Protein AF-A0A966CJK1-F1 (afdb_monomer)

Solvent-accessible surface area (backbone atoms only — not comparable to full-atom values): 5382 Å² total; per-residue (Å²): 136,83,80,74,80,76,71,81,76,66,82,86,66,85,75,78,84,69,70,66,89,78,52,52,75,67,56,49,27,60,75,68,73,44,53,99,90,50,77,54,74,68,56,49,53,53,46,42,72,73,73,45,74,100,65,84,83,78,78,82,73,78,50,72,69,57,54,54,52,52,61,74,69,60,76,85,129

Foldseek 3Di:
DDDPPPDPPDPPDPPPPDPVVPDDPVVVCVVVVADPVGDDPVVVVVVCVVPNDPDDDDDDDDDPVSVVVVVVVPDDD

Mean predicted aligned error: 11.67 Å

Secondary structure (DSSP, 8-state):
-------------------GGGS-HHHHHHHTT-BTTB--HHHHHHHHHHH--S-PPPPPPPPHHHHHHHHHH----

Sequence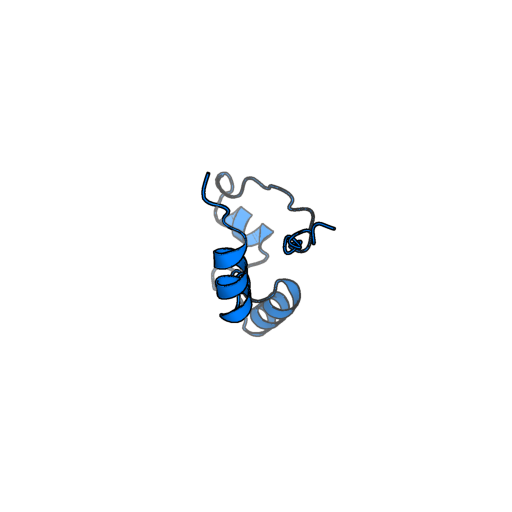 (77 aa):
MKKKVSSAQSPSIPVETEPWHTLSPQEVLEHLRVRDNGLTSAQVAERLAQYGPNQLTESPRPGFLAMLWDQFNNFIV

Radius of gyration: 21.95 Å; Cα contacts (8 Å, |Δi|>4): 11; chains: 1; bounding box: 54×26×48 Å

pLDDT: mean 80.46, std 18.49, range [36.34, 96.75]

Structure (mmCIF, N/CA/C/O backbone):
data_AF-A0A966CJK1-F1
#
_entry.id   AF-A0A966CJK1-F1
#
loop_
_atom_site.group_PDB
_atom_site.id
_atom_site.type_symbol
_atom_site.label_atom_id
_atom_site.label_alt_id
_atom_site.label_comp_id
_atom_site.label_asym_id
_atom_site.label_entity_id
_atom_site.label_seq_id
_atom_site.pdbx_PDB_ins_code
_atom_site.Cartn_x
_atom_site.Cartn_y
_atom_site.Cartn_z
_atom_site.occupancy
_atom_site.B_iso_or_equiv
_atom_site.auth_seq_id
_atom_site.auth_comp_id
_atom_site.auth_asym_id
_atom_site.auth_atom_id
_atom_site.pdbx_PDB_model_num
ATOM 1 N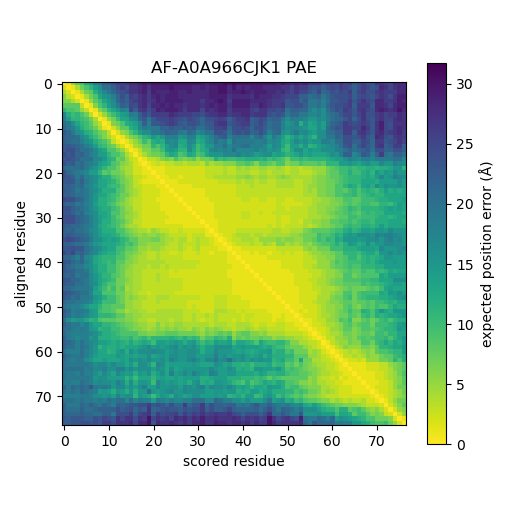 N . MET A 1 1 ? 20.998 10.781 -33.671 1.00 38.66 1 MET A N 1
ATOM 2 C CA . MET A 1 1 ? 19.612 10.534 -33.208 1.00 38.66 1 MET A CA 1
ATOM 3 C C . MET A 1 1 ? 19.665 9.724 -31.916 1.00 38.66 1 MET A C 1
ATOM 5 O O . MET A 1 1 ? 19.936 8.533 -31.966 1.00 38.66 1 MET A O 1
ATOM 9 N N . LYS A 1 2 ? 19.526 10.370 -30.752 1.00 36.34 2 LYS A N 1
ATOM 10 C CA . LYS A 1 2 ? 19.636 9.710 -29.440 1.00 36.34 2 LYS A CA 1
ATOM 11 C C . LYS A 1 2 ? 18.294 9.053 -29.109 1.00 36.34 2 LYS A C 1
ATOM 13 O O . LYS A 1 2 ? 17.309 9.763 -28.915 1.00 36.34 2 LYS A O 1
ATOM 18 N N . LYS A 1 3 ? 18.235 7.717 -29.097 1.00 41.22 3 LYS A N 1
ATOM 19 C CA . LYS A 1 3 ? 17.058 6.985 -28.614 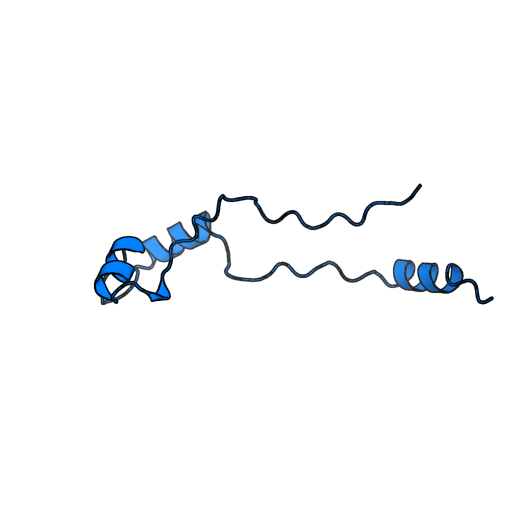1.00 41.22 3 LYS A CA 1
ATOM 20 C C . LYS A 1 3 ? 16.946 7.257 -27.115 1.00 41.22 3 LYS A C 1
ATOM 22 O O . LYS A 1 3 ? 17.785 6.808 -26.342 1.00 41.22 3 LYS A O 1
ATOM 27 N N . LYS A 1 4 ? 15.963 8.079 -26.734 1.00 40.34 4 LYS A N 1
ATOM 28 C CA . LYS A 1 4 ? 15.598 8.323 -25.339 1.00 40.34 4 LYS A CA 1
ATOM 29 C C . LYS A 1 4 ? 15.342 6.967 -24.690 1.00 40.34 4 LYS A C 1
ATOM 31 O O . LYS A 1 4 ? 14.489 6.218 -25.159 1.00 40.34 4 LYS A O 1
ATOM 36 N N . VAL A 1 5 ? 16.103 6.662 -23.647 1.00 43.03 5 VAL A N 1
ATOM 37 C CA . VAL A 1 5 ? 15.804 5.558 -22.741 1.00 43.03 5 VAL A CA 1
ATOM 38 C C . VAL A 1 5 ? 14.413 5.852 -22.190 1.00 43.03 5 VAL A C 1
ATOM 40 O O . VAL A 1 5 ? 14.204 6.868 -21.527 1.00 43.03 5 VAL A O 1
ATOM 43 N N . SER A 1 6 ? 13.440 5.037 -22.591 1.00 38.81 6 SER A N 1
ATOM 44 C CA . SER A 1 6 ? 12.067 5.147 -22.123 1.00 38.81 6 SER A CA 1
ATOM 45 C C . SER A 1 6 ? 12.072 4.771 -20.649 1.00 38.81 6 SER A C 1
ATOM 47 O O . SER A 1 6 ? 12.086 3.593 -20.309 1.00 38.81 6 SER A O 1
ATOM 49 N N . SER A 1 7 ? 12.118 5.788 -19.788 1.00 42.00 7 SER A N 1
ATOM 50 C CA . SER A 1 7 ? 11.653 5.702 -18.407 1.00 42.00 7 SER A CA 1
ATOM 51 C C . SER A 1 7 ? 10.340 4.921 -18.419 1.00 42.00 7 SER A C 1
ATOM 53 O O . SER A 1 7 ? 9.408 5.309 -19.129 1.00 42.00 7 SER A O 1
ATOM 55 N N . ALA A 1 8 ? 10.293 3.782 -17.728 1.00 44.22 8 ALA A N 1
ATOM 56 C CA . ALA A 1 8 ? 9.045 3.081 -17.490 1.00 44.22 8 ALA A CA 1
ATOM 57 C C . ALA A 1 8 ? 8.180 4.032 -16.661 1.00 44.22 8 ALA A C 1
ATOM 59 O O . ALA A 1 8 ? 8.397 4.214 -15.466 1.00 44.22 8 ALA A O 1
ATOM 60 N N . GLN A 1 9 ? 7.271 4.725 -17.339 1.00 45.12 9 GLN A N 1
ATOM 61 C CA . GLN A 1 9 ? 6.297 5.598 -16.719 1.00 45.12 9 GLN A CA 1
ATOM 62 C C . GLN A 1 9 ? 5.390 4.689 -15.884 1.00 45.12 9 GLN A C 1
ATOM 64 O O . GLN A 1 9 ? 4.481 4.057 -16.421 1.00 45.12 9 GLN A O 1
ATOM 69 N N . SER A 1 10 ? 5.678 4.563 -14.584 1.00 49.44 10 SER A N 1
ATOM 70 C CA . SER A 1 10 ? 4.726 3.998 -13.629 1.00 49.44 10 SER A CA 1
ATOM 71 C C . SER A 1 10 ? 3.386 4.703 -13.839 1.00 49.44 10 SER A C 1
ATOM 73 O O . SER A 1 10 ? 3.393 5.915 -14.098 1.00 49.44 10 SER A O 1
ATOM 75 N N . PRO A 1 11 ? 2.248 3.989 -13.775 1.00 48.44 11 PRO A N 1
ATOM 76 C CA . PRO A 1 11 ? 0.949 4.623 -13.926 1.00 48.44 11 PRO A CA 1
ATOM 77 C C . PRO A 1 11 ? 0.887 5.805 -12.959 1.00 48.44 11 PRO A C 1
ATOM 79 O O . PRO A 1 11 ? 1.095 5.647 -11.756 1.00 48.44 11 PRO A O 1
ATOM 82 N N . SER A 1 12 ? 0.686 7.005 -13.505 1.00 51.53 12 SER A N 1
ATOM 83 C CA . SER A 1 12 ? 0.574 8.251 -12.753 1.00 51.53 12 SER A CA 1
ATOM 84 C C . SER A 1 12 ? -0.785 8.280 -12.059 1.00 51.53 12 SER A C 1
ATOM 86 O O . SER A 1 12 ? -1.665 9.058 -12.423 1.00 51.53 12 SER A O 1
ATOM 88 N N . ILE A 1 13 ? -0.992 7.361 -11.117 1.00 59.81 13 ILE A N 1
ATOM 89 C CA . ILE A 1 13 ? -2.098 7.448 -10.176 1.00 59.81 13 ILE A CA 1
ATOM 90 C C . ILE A 1 13 ? -1.747 8.625 -9.261 1.00 59.81 13 ILE A C 1
ATOM 92 O O . ILE A 1 13 ? -0.631 8.650 -8.734 1.00 59.81 13 ILE A O 1
ATOM 96 N N . PRO A 1 14 ? -2.631 9.621 -9.097 1.00 57.38 14 PRO A N 1
ATOM 97 C CA . PRO A 1 14 ? -2.451 10.645 -8.081 1.00 57.38 14 PRO A CA 1
ATOM 98 C C . PRO A 1 14 ? -2.328 9.938 -6.730 1.00 57.38 14 PRO A C 1
ATOM 100 O O . PRO A 1 14 ? -3.289 9.347 -6.243 1.00 57.38 14 PRO A O 1
ATOM 103 N N . VAL A 1 15 ? -1.122 9.914 -6.167 1.00 62.38 15 VAL A N 1
ATOM 104 C CA . VAL A 1 15 ? -0.908 9.367 -4.831 1.00 62.38 15 VAL A CA 1
ATOM 105 C C . VAL A 1 15 ? -1.276 10.484 -3.870 1.00 62.38 15 VAL A C 1
ATOM 107 O O . VAL A 1 15 ? -0.485 11.398 -3.652 1.00 62.38 15 VAL A O 1
ATOM 110 N N . GLU A 1 16 ? -2.500 10.449 -3.347 1.00 67.81 16 GLU A N 1
ATOM 111 C CA . GLU A 1 16 ? -2.852 11.251 -2.177 1.00 67.81 16 GLU A CA 1
ATOM 112 C C . GLU A 1 16 ? -1.921 10.831 -1.035 1.00 67.81 16 GLU A C 1
ATOM 114 O O . GLU A 1 16 ? -1.907 9.678 -0.596 1.00 67.81 16 GLU A O 1
ATOM 119 N N . THR A 1 17 ? -1.049 11.749 -0.621 1.00 75.12 17 THR A N 1
ATOM 120 C CA . THR A 1 17 ? -0.068 11.513 0.437 1.00 75.12 17 THR A CA 1
ATOM 121 C C . THR A 1 17 ? -0.738 11.678 1.789 1.00 75.12 17 THR A C 1
ATOM 123 O O . THR A 1 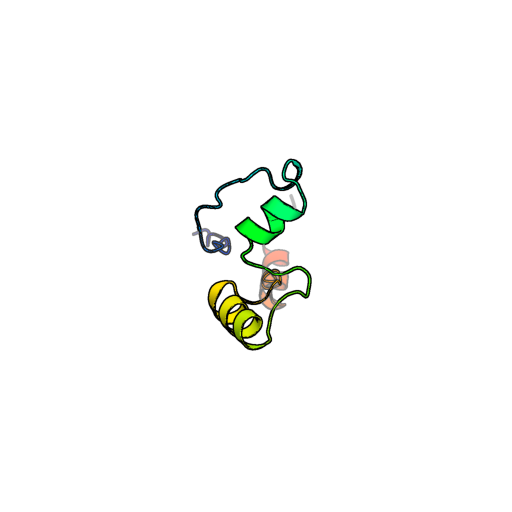17 ? -0.541 12.688 2.463 1.00 75.12 17 THR A O 1
ATOM 126 N N . GLU A 1 18 ? -1.533 10.688 2.176 1.00 81.94 18 GLU A N 1
ATOM 127 C CA . GLU A 1 18 ? -2.115 10.665 3.511 1.00 81.94 18 GLU A CA 1
ATOM 128 C C . GLU A 1 18 ? -1.035 10.280 4.537 1.00 81.94 18 GLU A C 1
ATOM 130 O O . GLU A 1 18 ? -0.276 9.328 4.305 1.00 81.94 18 GLU A O 1
ATOM 135 N N . PRO A 1 19 ? -0.889 11.010 5.660 1.00 89.69 19 PRO A N 1
ATOM 136 C CA . PRO A 1 19 ? 0.148 10.742 6.652 1.00 89.69 19 PRO A CA 1
ATOM 137 C C . PRO A 1 19 ? -0.213 9.521 7.515 1.00 89.69 19 PRO A C 1
ATOM 139 O O . PRO A 1 19 ? -0.474 9.632 8.705 1.00 89.69 19 PRO A O 1
ATOM 142 N N . TRP A 1 20 ? -0.167 8.317 6.937 1.00 92.12 20 TRP A N 1
ATOM 143 C CA . TRP A 1 20 ? -0.541 7.053 7.596 1.00 92.12 20 TRP A CA 1
ATOM 144 C C . TRP A 1 20 ? 0.093 6.835 8.976 1.00 92.12 20 TRP A C 1
ATOM 146 O O . TRP A 1 20 ? -0.509 6.226 9.851 1.00 92.12 20 TRP A O 1
ATOM 156 N N . HIS A 1 21 ? 1.311 7.339 9.172 1.00 92.12 21 HIS A N 1
ATOM 157 C CA . HIS A 1 21 ? 2.076 7.194 10.408 1.00 92.12 21 HIS A CA 1
ATOM 158 C C . HIS A 1 21 ? 1.502 7.980 11.596 1.00 92.12 21 HIS A C 1
ATOM 160 O O . HIS A 1 21 ? 1.928 7.742 12.724 1.00 92.12 21 HIS A O 1
ATOM 166 N N . THR A 1 22 ? 0.579 8.918 11.365 1.00 95.19 22 THR A N 1
ATOM 167 C CA . THR A 1 22 ? -0.082 9.683 12.433 1.00 95.19 22 THR A CA 1
ATOM 168 C C . THR A 1 22 ? -1.437 9.106 12.824 1.00 95.19 22 THR A C 1
ATOM 170 O O . THR A 1 22 ? -2.011 9.558 13.811 1.00 95.19 22 THR A O 1
ATOM 173 N N . LEU A 1 23 ? -1.962 8.150 12.054 1.00 94.50 23 LEU A N 1
ATOM 174 C CA . LEU A 1 23 ? -3.268 7.550 12.295 1.00 94.50 23 LEU A CA 1
ATOM 175 C C . LEU A 1 23 ? -3.178 6.468 13.374 1.00 94.50 23 LEU A C 1
ATOM 177 O O . LEU A 1 23 ? -2.207 5.711 13.457 1.00 94.50 23 LEU A O 1
ATOM 181 N N . SER A 1 24 ? -4.223 6.368 14.185 1.00 95.12 24 SER A N 1
ATOM 182 C CA . SER A 1 24 ? -4.428 5.242 15.089 1.00 95.12 24 SER A CA 1
ATOM 183 C C . SER A 1 24 ? -4.698 3.946 14.309 1.00 95.12 24 SER A C 1
ATOM 185 O O . SER A 1 24 ? -5.159 3.983 13.164 1.00 95.12 24 SER A O 1
ATOM 187 N N . PRO A 1 25 ? -4.471 2.766 14.914 1.00 92.94 25 PRO A N 1
ATOM 188 C CA . PRO A 1 25 ? -4.762 1.493 14.257 1.00 92.94 25 PRO A CA 1
ATOM 189 C C . PRO A 1 25 ? -6.211 1.370 13.760 1.00 92.94 25 PRO A C 1
ATOM 191 O O . PRO A 1 25 ? -6.443 0.830 12.682 1.00 92.94 25 PRO A O 1
ATOM 194 N N . GLN A 1 26 ? -7.179 1.891 14.519 1.00 94.12 26 GLN A N 1
ATOM 195 C CA . GLN A 1 26 ? -8.600 1.857 14.169 1.00 94.12 26 GLN A CA 1
ATOM 196 C C . GLN A 1 26 ? -8.889 2.703 12.925 1.00 94.12 26 GLN A C 1
ATOM 198 O O . GLN A 1 26 ? -9.529 2.218 11.994 1.00 94.12 26 GLN A O 1
ATOM 203 N N . GLU A 1 27 ? -8.346 3.921 12.867 1.00 94.06 27 GLU A N 1
ATOM 204 C CA . GLU A 1 27 ? -8.473 4.803 11.701 1.00 94.06 27 GLU A CA 1
ATOM 205 C C . GLU A 1 27 ? -7.849 4.161 10.454 1.00 94.06 27 GLU A C 1
ATOM 207 O O . GLU A 1 27 ? -8.442 4.184 9.377 1.00 94.06 27 GLU A O 1
ATOM 212 N N . VAL A 1 28 ? -6.692 3.502 10.593 1.00 93.44 28 VAL A N 1
ATOM 213 C CA . VAL A 1 28 ? -6.056 2.775 9.481 1.00 93.44 28 VAL A CA 1
ATOM 214 C C . VAL A 1 28 ? -6.950 1.641 8.968 1.00 93.44 28 VAL A C 1
ATOM 216 O O . VAL A 1 28 ? -7.093 1.474 7.756 1.00 93.44 28 VAL A O 1
ATOM 219 N N . LEU A 1 29 ? 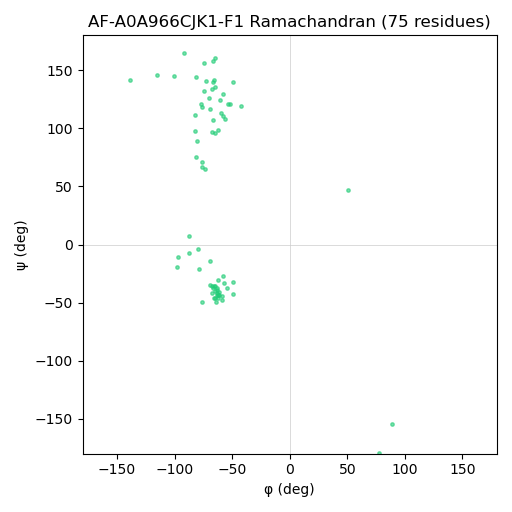-7.572 0.866 9.860 1.00 94.31 29 LEU A N 1
ATOM 220 C CA . LEU A 1 29 ? -8.477 -0.223 9.476 1.00 94.31 29 LEU A CA 1
ATOM 221 C C . LEU A 1 29 ? -9.732 0.290 8.762 1.00 94.31 29 LEU A C 1
ATOM 223 O O . LEU A 1 29 ? -10.139 -0.298 7.757 1.00 94.31 29 LEU A O 1
ATOM 227 N N . GLU A 1 30 ? -10.301 1.406 9.218 1.00 93.38 30 GLU A N 1
ATOM 228 C CA . GLU A 1 30 ? -11.431 2.064 8.557 1.00 93.38 30 GLU A CA 1
ATOM 229 C C . GLU A 1 30 ? -11.052 2.580 7.164 1.00 93.38 30 GLU A C 1
ATOM 231 O O . GLU A 1 30 ? -11.725 2.250 6.181 1.00 93.38 30 GLU A O 1
ATOM 236 N N . HIS A 1 31 ? -9.932 3.303 7.051 1.00 92.06 31 HIS A N 1
ATOM 237 C CA . HIS A 1 31 ? -9.416 3.808 5.775 1.00 92.06 31 HIS A CA 1
ATOM 238 C C . HIS A 1 31 ? -9.145 2.677 4.775 1.00 92.06 31 HIS A C 1
ATOM 240 O O . HIS A 1 31 ? -9.537 2.759 3.609 1.00 92.06 31 HIS A O 1
ATOM 246 N N . LEU A 1 32 ? -8.518 1.587 5.225 1.00 92.00 32 LEU A N 1
ATOM 247 C CA . LEU A 1 32 ? -8.232 0.420 4.388 1.00 92.00 32 LEU A CA 1
ATOM 248 C C . LEU A 1 32 ? -9.452 -0.499 4.202 1.00 92.00 32 LEU A C 1
ATOM 250 O O . LEU A 1 32 ? -9.364 -1.483 3.455 1.00 92.00 32 LEU A O 1
ATOM 254 N N . ARG A 1 33 ? -10.583 -0.209 4.861 1.00 93.56 33 ARG A N 1
ATOM 255 C CA . ARG A 1 33 ? -11.810 -1.023 4.879 1.00 93.56 33 ARG A CA 1
ATOM 256 C C . ARG A 1 33 ? -11.522 -2.487 5.224 1.00 93.56 33 ARG A C 1
ATOM 258 O O . ARG A 1 33 ? -11.958 -3.402 4.518 1.00 93.56 33 ARG A O 1
ATOM 265 N N . VAL A 1 34 ? -10.722 -2.702 6.264 1.00 94.50 34 VAL A N 1
ATOM 266 C CA . VAL A 1 34 ? -10.300 -4.022 6.756 1.00 94.50 34 VAL A CA 1
ATOM 267 C C . VAL A 1 34 ? -10.859 -4.231 8.157 1.00 94.50 34 VAL A C 1
ATOM 269 O O . VAL A 1 34 ? -11.014 -3.286 8.920 1.00 94.50 34 VAL A O 1
ATOM 272 N N . ARG A 1 35 ? -11.198 -5.475 8.488 1.00 91.56 35 ARG A N 1
ATOM 273 C CA . ARG A 1 35 ? -11.622 -5.859 9.839 1.00 91.56 35 ARG A CA 1
ATOM 274 C C . ARG A 1 35 ? -10.416 -6.320 10.653 1.00 91.56 35 ARG A C 1
ATOM 276 O O . ARG A 1 35 ? -9.402 -6.700 10.079 1.00 91.56 35 ARG A O 1
ATOM 283 N N . ASP A 1 36 ? -10.557 -6.409 11.971 1.00 90.12 36 ASP A N 1
ATOM 284 C CA . ASP A 1 36 ? -9.482 -6.896 12.854 1.00 90.12 36 ASP A CA 1
ATOM 285 C C . ASP A 1 36 ? -8.993 -8.312 12.502 1.00 90.12 36 ASP A C 1
ATOM 287 O O . ASP A 1 36 ? -7.838 -8.660 12.732 1.00 90.12 36 ASP A O 1
ATOM 291 N N . ASN A 1 37 ? -9.858 -9.139 11.906 1.00 92.31 37 ASN A N 1
ATOM 292 C CA . ASN A 1 37 ? -9.513 -10.483 11.441 1.00 92.31 37 ASN A CA 1
ATOM 293 C C . ASN A 1 37 ? -8.954 -10.528 10.004 1.00 92.31 37 ASN A C 1
ATOM 295 O O . ASN A 1 37 ? -8.751 -11.614 9.462 1.00 92.31 37 ASN A O 1
ATOM 299 N N . GLY A 1 38 ? -8.701 -9.370 9.390 1.00 93.75 38 GLY A N 1
ATOM 300 C CA . GLY A 1 38 ? -8.095 -9.241 8.071 1.00 93.75 38 GLY A CA 1
ATOM 301 C C . GLY A 1 38 ? -9.090 -9.240 6.906 1.00 93.75 38 GLY A C 1
ATOM 302 O O . GLY A 1 38 ? -10.245 -8.824 7.025 1.00 93.75 38 GLY A O 1
ATOM 303 N N . LEU A 1 39 ? -8.596 -9.659 5.737 1.00 95.38 39 LEU A N 1
ATOM 304 C CA . LEU A 1 39 ? -9.343 -9.691 4.480 1.00 95.38 39 LEU A CA 1
ATOM 305 C C . LEU A 1 39 ? -9.850 -11.089 4.153 1.00 95.38 39 LEU A C 1
ATOM 307 O O . LEU A 1 39 ? -9.165 -12.089 4.358 1.00 95.38 39 LEU A O 1
ATOM 311 N N . THR A 1 40 ? -11.028 -11.143 3.542 1.00 95.88 40 THR A N 1
ATOM 312 C CA . THR A 1 40 ? -11.530 -12.369 2.916 1.00 95.88 40 THR A CA 1
ATOM 313 C C . THR A 1 40 ? -10.809 -12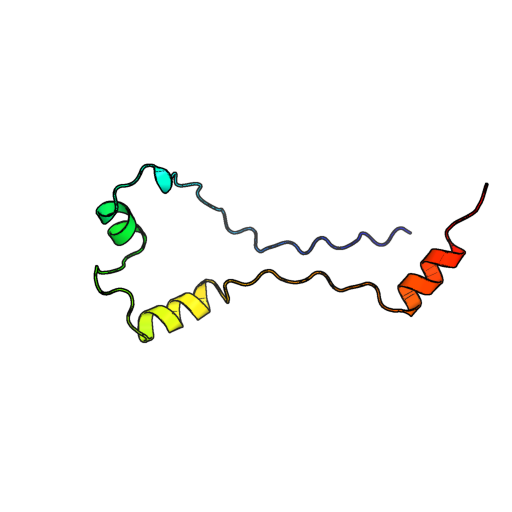.648 1.598 1.00 95.88 40 THR A C 1
ATOM 315 O O . THR A 1 40 ? -10.340 -11.731 0.922 1.00 95.88 40 THR A O 1
ATOM 318 N N . SER A 1 41 ? -10.785 -13.910 1.165 1.00 96.25 41 SER A N 1
ATOM 319 C CA . SER A 1 41 ? -10.186 -14.298 -0.120 1.00 96.25 41 SER A CA 1
ATOM 320 C C . SER A 1 41 ? -10.802 -13.560 -1.317 1.00 96.25 41 SER A C 1
ATOM 322 O O . SER A 1 41 ? -10.089 -13.232 -2.261 1.00 96.25 41 SER A O 1
ATOM 324 N N . ALA A 1 42 ? -12.101 -13.246 -1.260 1.00 96.25 42 ALA A N 1
ATOM 325 C CA . ALA A 1 42 ? -12.782 -12.467 -2.294 1.00 96.25 42 ALA A CA 1
ATOM 326 C C . ALA A 1 42 ? -12.245 -11.027 -2.376 1.00 96.25 42 ALA A C 1
ATOM 328 O O . ALA A 1 42 ? -11.914 -10.557 -3.461 1.00 96.25 42 ALA A O 1
ATOM 329 N N . GLN A 1 43 ? -12.075 -10.359 -1.230 1.00 95.75 43 GLN A N 1
ATOM 330 C CA . GLN A 1 43 ? -11.507 -9.007 -1.174 1.00 95.75 43 GLN A CA 1
ATOM 331 C C . GLN A 1 43 ? -10.038 -8.981 -1.603 1.00 95.75 43 GLN A C 1
ATOM 333 O O . GLN A 1 43 ? -9.594 -8.023 -2.227 1.00 95.75 43 GLN A O 1
ATOM 338 N N . VAL A 1 44 ? -9.271 -10.027 -1.282 1.00 95.75 44 VAL A N 1
ATOM 339 C CA . VAL A 1 44 ? -7.886 -10.156 -1.756 1.00 95.75 44 VAL A CA 1
ATOM 340 C C . VAL A 1 44 ? -7.849 -10.248 -3.282 1.00 95.75 44 VAL A C 1
ATOM 342 O O . VAL A 1 44 ? -7.060 -9.540 -3.901 1.00 95.75 44 VAL A O 1
ATOM 345 N N . ALA A 1 45 ? -8.712 -11.064 -3.893 1.00 96.75 45 ALA A N 1
ATOM 346 C CA . ALA A 1 45 ? -8.779 -11.200 -5.347 1.00 96.75 45 ALA A CA 1
ATOM 347 C C . ALA A 1 45 ? -9.185 -9.886 -6.038 1.00 96.75 45 ALA A C 1
ATOM 349 O O . ALA A 1 45 ? -8.555 -9.488 -7.016 1.00 96.75 45 ALA A O 1
ATOM 350 N N . GLU A 1 46 ? -10.186 -9.186 -5.498 1.00 95.62 46 GLU A N 1
ATOM 351 C CA . GLU A 1 46 ? -10.618 -7.872 -5.990 1.00 95.62 46 GLU A CA 1
ATOM 352 C C . GLU A 1 46 ? -9.476 -6.846 -5.934 1.00 95.62 46 GLU A C 1
ATOM 354 O O . GLU A 1 46 ? -9.170 -6.185 -6.926 1.00 95.62 46 GLU A O 1
ATOM 359 N N . ARG A 1 47 ? -8.775 -6.765 -4.797 1.00 94.75 47 ARG A N 1
ATOM 360 C CA . ARG A 1 47 ? -7.648 -5.839 -4.615 1.00 94.75 47 ARG A CA 1
ATOM 361 C C . ARG A 1 47 ? -6.459 -6.189 -5.495 1.00 94.75 47 ARG A C 1
ATOM 363 O O . ARG A 1 47 ? -5.818 -5.286 -6.020 1.00 94.75 47 ARG A O 1
ATOM 370 N N . LEU A 1 48 ? -6.169 -7.473 -5.690 1.00 95.06 48 LEU A N 1
ATOM 371 C CA . LEU A 1 48 ? -5.102 -7.903 -6.589 1.00 95.06 48 LEU A CA 1
ATOM 372 C C . LEU A 1 48 ? -5.401 -7.495 -8.039 1.00 95.06 48 LEU A C 1
ATOM 374 O O . LEU A 1 48 ? -4.489 -7.077 -8.746 1.00 95.06 48 LEU A O 1
ATOM 378 N N . ALA A 1 49 ? -6.666 -7.561 -8.466 1.00 94.06 49 ALA A N 1
ATOM 379 C CA . ALA A 1 49 ? -7.082 -7.080 -9.782 1.00 94.06 49 ALA A CA 1
ATOM 380 C C . ALA A 1 49 ? -7.005 -5.546 -9.901 1.00 94.06 49 ALA A C 1
ATOM 382 O O . ALA A 1 49 ? -6.668 -5.037 -10.967 1.00 94.06 49 ALA A O 1
ATOM 383 N N . GLN A 1 50 ? -7.292 -4.814 -8.819 1.00 92.69 50 GLN A N 1
ATOM 384 C CA . GLN A 1 50 ? -7.266 -3.349 -8.797 1.00 92.69 50 GLN A CA 1
ATOM 385 C C . GLN A 1 50 ? -5.846 -2.764 -8.741 1.00 92.69 50 GLN A C 1
ATOM 387 O O . GLN A 1 50 ? -5.529 -1.847 -9.495 1.00 92.69 50 GLN A O 1
ATOM 392 N N . TYR A 1 51 ? -5.010 -3.251 -7.823 1.00 91.25 51 TYR A N 1
ATOM 393 C CA . TYR A 1 51 ? -3.688 -2.680 -7.533 1.00 91.25 51 TYR A CA 1
ATOM 394 C C . TYR A 1 51 ? -2.545 -3.418 -8.232 1.00 91.25 51 TYR A C 1
ATOM 396 O O . TYR A 1 51 ? -1.457 -2.865 -8.384 1.00 91.25 51 TYR A O 1
ATOM 404 N N . GLY A 1 52 ? -2.783 -4.653 -8.670 1.00 92.25 52 GLY A N 1
ATOM 405 C CA . GLY A 1 52 ? -1.747 -5.525 -9.202 1.00 92.25 52 GLY A CA 1
ATOM 406 C C . GLY A 1 52 ? -0.873 -6.157 -8.112 1.00 92.25 52 GLY A C 1
ATOM 407 O O . GLY A 1 52 ? -1.095 -5.967 -6.911 1.00 92.25 52 GLY A O 1
ATOM 408 N N . PRO A 1 53 ? 0.120 -6.965 -8.517 1.00 93.44 53 PRO A N 1
ATOM 409 C CA . PRO A 1 53 ? 1.056 -7.574 -7.584 1.00 93.44 53 PRO A CA 1
ATOM 410 C C . PRO A 1 53 ? 1.942 -6.507 -6.930 1.00 93.44 53 PRO A C 1
ATOM 412 O O . PRO A 1 53 ? 2.438 -5.603 -7.601 1.00 93.44 53 PRO A O 1
ATOM 415 N N . ASN A 1 54 ? 2.202 -6.653 -5.629 1.00 93.75 54 ASN A N 1
ATOM 416 C CA . ASN A 1 54 ? 3.137 -5.797 -4.895 1.00 93.75 54 ASN A CA 1
ATOM 417 C C . ASN A 1 54 ? 4.594 -6.178 -5.217 1.00 93.75 54 ASN A C 1
ATOM 419 O O . ASN A 1 54 ? 5.312 -6.728 -4.383 1.00 93.75 54 ASN A O 1
ATOM 423 N N . GLN A 1 55 ? 5.001 -5.949 -6.463 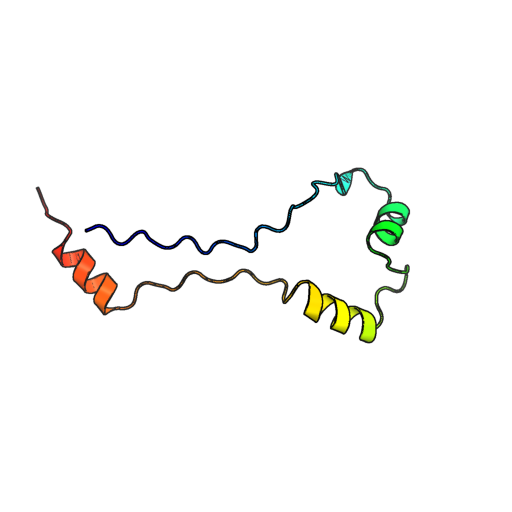1.00 88.88 55 GLN A N 1
ATOM 424 C CA . GLN A 1 55 ? 6.344 -6.225 -6.952 1.00 88.88 55 GLN A CA 1
ATOM 425 C C . GLN A 1 55 ? 6.819 -5.092 -7.855 1.00 88.88 55 GLN A C 1
ATOM 427 O O . GLN A 1 55 ? 6.060 -4.538 -8.653 1.00 88.88 55 GLN A O 1
ATOM 432 N N . LEU A 1 56 ? 8.100 -4.758 -7.739 1.00 88.06 56 LEU A N 1
ATOM 433 C CA . LEU A 1 56 ? 8.717 -3.779 -8.620 1.00 88.06 56 LEU A CA 1
ATOM 434 C C . LEU A 1 56 ? 8.902 -4.390 -10.008 1.00 88.06 56 LEU A C 1
ATOM 436 O O . LEU A 1 56 ? 9.259 -5.559 -10.152 1.00 88.06 56 LEU A O 1
ATOM 440 N N . THR A 1 57 ? 8.673 -3.582 -11.038 1.00 86.12 57 THR A N 1
ATOM 441 C CA . THR A 1 57 ? 9.002 -3.984 -12.405 1.00 86.12 57 THR A CA 1
ATOM 442 C C . THR A 1 57 ? 10.508 -3.857 -12.593 1.00 86.12 57 THR A C 1
A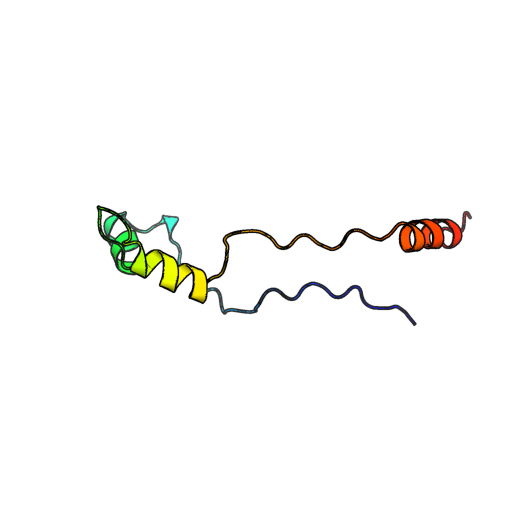TOM 444 O O . THR A 1 57 ? 11.057 -2.762 -12.470 1.00 86.12 57 THR A O 1
ATOM 447 N N . GLU A 1 58 ? 11.187 -4.969 -12.875 1.00 84.00 58 GLU A N 1
ATOM 448 C CA . GLU A 1 58 ? 12.611 -4.936 -13.201 1.00 84.00 58 GLU A CA 1
ATOM 449 C C . GLU A 1 58 ? 12.839 -4.227 -14.538 1.00 84.00 58 GLU A C 1
ATOM 451 O O . GLU A 1 58 ? 12.181 -4.511 -15.542 1.00 84.00 58 GLU A O 1
ATOM 456 N N . SER A 1 59 ? 13.815 -3.322 -14.567 1.00 81.75 59 SER A N 1
ATOM 457 C CA . SER A 1 59 ? 14.275 -2.736 -15.822 1.00 81.75 59 SER A CA 1
ATOM 458 C C . SER A 1 59 ? 14.913 -3.820 -16.695 1.00 81.75 59 SER A C 1
ATOM 460 O O . SER A 1 59 ? 15.735 -4.597 -16.194 1.00 81.75 59 SER A O 1
ATOM 462 N N . PRO A 1 60 ? 14.606 -3.868 -18.005 1.00 80.38 60 PRO A N 1
ATOM 463 C CA . PRO A 1 60 ? 15.233 -4.829 -18.895 1.00 80.38 60 PRO A CA 1
ATOM 464 C C . PRO A 1 60 ? 16.744 -4.593 -18.906 1.00 80.38 60 PRO A C 1
ATOM 466 O O . PRO A 1 60 ? 17.216 -3.487 -19.179 1.00 80.38 60 PRO A O 1
ATOM 469 N N . ARG A 1 61 ? 17.514 -5.641 -18.601 1.00 82.50 61 ARG A N 1
ATOM 470 C CA . ARG A 1 61 ? 18.974 -5.578 -18.706 1.00 82.50 61 ARG A CA 1
ATOM 471 C C . ARG A 1 61 ? 19.366 -5.421 -20.178 1.00 82.50 61 ARG A C 1
ATOM 473 O O . ARG A 1 61 ? 18.736 -6.049 -21.036 1.00 82.50 61 ARG A O 1
ATOM 480 N N . PRO A 1 62 ? 20.396 -4.618 -20.497 1.00 83.62 62 PRO A N 1
ATOM 481 C CA . PRO A 1 62 ? 20.899 -4.547 -21.858 1.00 83.62 62 PRO A CA 1
ATOM 482 C C . PRO A 1 62 ? 21.325 -5.947 -22.310 1.00 83.62 62 PRO A C 1
ATOM 484 O O . PRO A 1 62 ? 22.050 -6.653 -21.608 1.00 83.62 62 PRO A O 1
ATOM 487 N N . GLY A 1 63 ? 20.839 -6.362 -23.480 1.00 88.00 63 GLY A N 1
ATOM 488 C CA . GLY A 1 63 ? 21.237 -7.631 -24.077 1.00 88.00 63 GLY A CA 1
ATOM 489 C C . GLY A 1 63 ? 22.721 -7.631 -24.446 1.00 88.00 63 GLY A C 1
ATOM 490 O O . GLY A 1 63 ? 23.326 -6.575 -24.629 1.00 88.00 63 GLY A O 1
ATOM 491 N N . PHE A 1 64 ? 23.294 -8.823 -24.621 1.00 89.31 64 PHE A N 1
ATOM 492 C CA . PHE A 1 64 ? 24.713 -9.003 -24.953 1.00 89.31 64 PHE A CA 1
ATOM 493 C C . PHE A 1 64 ? 25.186 -8.121 -26.124 1.00 89.31 64 PHE A C 1
ATOM 495 O O . PHE A 1 64 ? 26.230 -7.484 -26.036 1.00 89.31 64 PHE A O 1
ATOM 502 N N . LEU A 1 65 ? 24.389 -8.012 -27.194 1.00 90.19 65 LEU A N 1
ATOM 503 C CA . LEU A 1 65 ? 24.726 -7.184 -28.359 1.00 90.19 65 LEU A CA 1
ATOM 504 C C . LEU A 1 65 ? 24.726 -5.679 -28.056 1.00 90.19 65 LEU A C 1
ATOM 506 O O . LEU A 1 65 ? 25.553 -4.954 -28.599 1.00 90.19 65 LEU A O 1
ATOM 510 N N . ALA A 1 66 ? 23.823 -5.213 -27.187 1.00 87.88 66 ALA A N 1
ATOM 511 C CA . ALA A 1 66 ? 23.806 -3.816 -26.755 1.00 87.88 66 ALA A CA 1
ATOM 512 C C . ALA A 1 66 ? 25.052 -3.498 -25.916 1.00 87.88 66 ALA A C 1
ATOM 514 O O . ALA A 1 66 ? 25.699 -2.483 -26.143 1.00 87.88 66 ALA A O 1
ATOM 515 N N . MET A 1 67 ? 25.437 -4.418 -25.026 1.00 87.19 67 MET A N 1
ATOM 516 C CA . MET A 1 67 ? 26.665 -4.306 -24.238 1.00 87.19 67 MET A CA 1
ATOM 517 C C . MET A 1 67 ? 27.919 -4.293 -25.124 1.00 87.19 67 MET A C 1
ATOM 519 O O . MET A 1 67 ? 28.802 -3.467 -24.924 1.00 87.19 67 MET A O 1
ATOM 523 N N . LEU A 1 68 ? 27.985 -5.167 -26.135 1.00 89.06 68 LEU A N 1
ATOM 524 C CA . LEU A 1 68 ? 29.104 -5.214 -27.078 1.00 89.06 68 LEU A CA 1
ATOM 525 C C . LEU A 1 68 ? 29.213 -3.921 -27.897 1.00 89.06 68 LEU A C 1
ATOM 527 O O . LEU A 1 68 ? 30.312 -3.411 -28.088 1.00 89.06 68 LEU A O 1
ATOM 531 N N . TRP A 1 69 ? 28.086 -3.376 -28.360 1.00 88.69 69 TRP A N 1
ATOM 532 C CA . TRP A 1 69 ? 28.061 -2.124 -29.116 1.00 88.69 69 TRP A CA 1
ATOM 533 C C . TRP A 1 69 ? 28.555 -0.933 -28.284 1.00 88.69 69 TRP A C 1
ATOM 535 O O . TRP A 1 69 ? 29.311 -0.106 -28.791 1.00 88.69 69 TRP A O 1
ATOM 545 N N . ASP A 1 70 ? 28.197 -0.867 -27.000 1.00 85.00 70 ASP A N 1
ATOM 546 C CA . ASP A 1 70 ? 28.677 0.178 -26.087 1.00 85.00 70 ASP A CA 1
ATOM 547 C C . ASP A 1 70 ? 30.203 0.154 -25.898 1.00 85.00 70 ASP A C 1
ATOM 549 O O . ASP A 1 70 ? 30.812 1.218 -25.773 1.00 85.00 70 ASP A O 1
ATOM 553 N N . GLN A 1 71 ? 30.853 -1.014 -25.981 1.00 84.94 71 GLN A N 1
ATOM 554 C CA . GLN A 1 71 ? 32.318 -1.106 -25.905 1.00 84.94 71 GLN A CA 1
ATOM 555 C C . GLN A 1 71 ? 33.019 -0.408 -27.078 1.00 84.94 71 GLN A C 1
ATOM 557 O O . GLN A 1 71 ? 34.066 0.201 -26.880 1.00 84.94 71 GLN A O 1
ATOM 562 N N . PHE A 1 72 ? 32.445 -0.450 -28.284 1.00 85.25 72 PHE A N 1
ATOM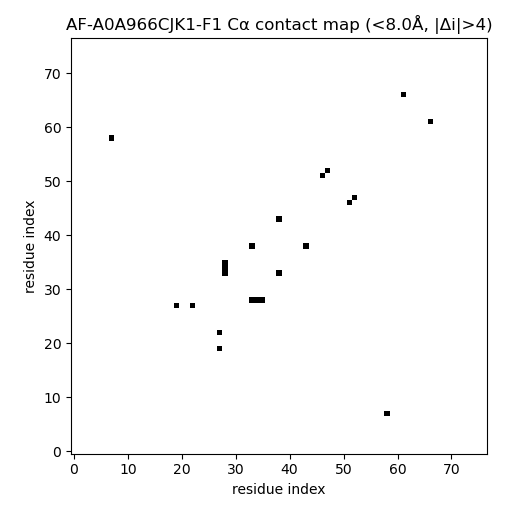 563 C CA . PHE A 1 72 ? 33.010 0.233 -29.457 1.00 85.25 72 PHE A CA 1
ATOM 564 C C . PHE A 1 72 ? 32.726 1.741 -29.471 1.00 85.25 72 PHE A C 1
ATOM 566 O O . PHE A 1 72 ? 33.440 2.488 -30.137 1.00 85.25 72 PHE A O 1
ATOM 573 N N . ASN A 1 73 ? 31.701 2.199 -28.743 1.00 77.69 73 ASN A N 1
ATOM 574 C CA . ASN A 1 73 ? 31.364 3.623 -28.635 1.00 77.69 73 ASN A CA 1
ATOM 575 C C . ASN A 1 73 ? 32.116 4.348 -27.508 1.00 77.69 73 ASN A C 1
ATOM 577 O O . ASN A 1 73 ? 32.032 5.575 -27.424 1.00 77.69 73 ASN A O 1
ATOM 581 N N . ASN A 1 74 ? 32.855 3.631 -26.656 1.00 70.75 74 ASN A N 1
ATOM 582 C CA . ASN A 1 74 ? 33.763 4.244 -25.689 1.00 70.75 74 ASN A CA 1
ATOM 583 C C . ASN A 1 74 ? 35.078 4.624 -26.382 1.00 70.75 74 ASN A C 1
ATOM 585 O O . ASN A 1 74 ? 36.023 3.842 -26.457 1.00 70.75 74 ASN A O 1
ATOM 589 N N . PHE A 1 75 ? 35.117 5.843 -26.920 1.00 69.25 75 PHE A N 1
ATOM 590 C CA . PHE A 1 75 ? 36.322 6.436 -27.490 1.00 69.25 75 PHE A CA 1
ATOM 591 C C . PHE A 1 75 ? 37.320 6.738 -26.358 1.00 69.25 75 PHE A C 1
ATOM 593 O O . PHE A 1 75 ? 37.020 7.536 -25.470 1.00 69.25 75 PHE A O 1
ATOM 600 N N . ILE A 1 76 ? 38.488 6.093 -26.369 1.00 66.69 76 ILE A N 1
ATOM 601 C CA . ILE A 1 76 ? 39.607 6.439 -25.482 1.00 66.69 76 ILE A CA 1
ATOM 602 C C . ILE A 1 76 ? 40.263 7.700 -26.064 1.00 66.69 76 ILE A C 1
ATOM 604 O O . ILE A 1 76 ? 40.669 7.685 -27.227 1.00 66.69 76 ILE A O 1
ATOM 608 N N . VAL A 1 77 ? 40.312 8.783 -25.281 1.00 60.94 77 VAL A N 1
ATOM 609 C CA . VAL A 1 77 ? 41.103 9.994 -25.581 1.00 60.94 77 VAL A CA 1
ATOM 610 C C . VAL A 1 77 ? 42.508 9.823 -25.028 1.00 60.94 77 VAL A C 1
ATOM 612 O O . VAL A 1 77 ? 42.612 9.353 -23.872 1.00 60.94 77 VAL A O 1
#